Protein AF-A0AA45RWT1-F1 (afdb_monomer_lite)

Structure (mmCIF, N/CA/C/O backbone):
data_AF-A0AA45RWT1-F1
#
_entry.id   AF-A0AA45RWT1-F1
#
loop_
_atom_site.group_PDB
_atom_site.id
_atom_site.type_symbol
_atom_site.label_atom_id
_atom_site.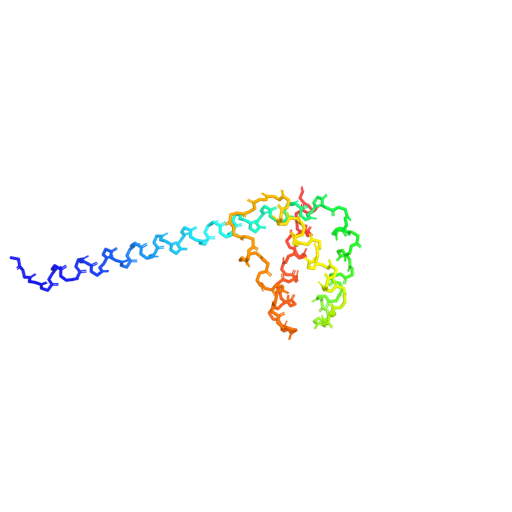label_alt_id
_atom_site.label_comp_id
_atom_site.label_asym_id
_atom_site.label_entity_id
_atom_site.label_seq_id
_atom_site.pdbx_PDB_ins_code
_atom_site.Cartn_x
_atom_site.Cartn_y
_atom_site.Cartn_z
_atom_site.occupancy
_atom_site.B_iso_or_equiv
_atom_site.auth_seq_id
_atom_site.auth_comp_id
_atom_site.auth_asym_id
_atom_site.auth_atom_id
_atom_site.pdbx_PDB_model_num
ATOM 1 N N . MET A 1 1 ? 27.357 6.066 -42.587 1.00 59.16 1 MET A N 1
ATOM 2 C CA . MET A 1 1 ? 26.992 6.046 -41.152 1.00 59.16 1 MET A CA 1
ATOM 3 C C . MET A 1 1 ? 27.858 5.014 -40.456 1.00 59.16 1 MET A C 1
ATOM 5 O O . MET A 1 1 ? 27.894 3.884 -40.924 1.00 59.16 1 MET A O 1
ATOM 9 N N . HIS A 1 2 ? 28.587 5.395 -39.403 1.00 75.75 2 HIS A N 1
ATOM 10 C CA . HIS A 1 2 ? 29.392 4.432 -38.648 1.00 75.75 2 HIS A CA 1
ATOM 11 C C . HIS A 1 2 ? 28.472 3.509 -37.834 1.00 75.75 2 HIS A C 1
ATOM 13 O O . HIS A 1 2 ? 27.608 4.018 -37.118 1.00 75.75 2 HIS A O 1
ATOM 19 N N . PRO A 1 3 ? 28.655 2.179 -37.898 1.00 81.81 3 PRO A N 1
ATOM 20 C CA . PRO A 1 3 ? 27.806 1.217 -37.188 1.00 81.81 3 PRO A CA 1
ATOM 21 C C . PRO A 1 3 ? 27.808 1.425 -35.665 1.00 81.81 3 PRO A C 1
ATOM 23 O O . PRO A 1 3 ? 26.803 1.162 -35.014 1.00 81.81 3 PRO A O 1
ATOM 26 N N . ALA A 1 4 ? 28.892 1.977 -35.109 1.00 80.31 4 ALA A N 1
ATOM 27 C CA . ALA A 1 4 ? 28.993 2.329 -33.693 1.00 80.31 4 ALA A CA 1
ATOM 28 C C . ALA A 1 4 ? 27.952 3.380 -33.257 1.00 80.31 4 ALA A C 1
ATOM 30 O O . ALA A 1 4 ? 27.295 3.202 -32.239 1.00 80.31 4 ALA A O 1
ATOM 31 N N . ILE A 1 5 ? 27.727 4.418 -34.071 1.00 84.50 5 ILE A N 1
ATOM 32 C CA . ILE A 1 5 ? 26.767 5.494 -33.765 1.00 84.50 5 ILE A CA 1
ATOM 33 C C . ILE A 1 5 ? 25.330 4.951 -33.760 1.00 84.50 5 ILE A C 1
ATOM 35 O O . ILE A 1 5 ? 24.503 5.352 -32.946 1.00 84.50 5 ILE A O 1
ATOM 39 N N . VAL A 1 6 ? 25.032 4.006 -34.656 1.00 83.31 6 VAL A N 1
ATOM 40 C CA . VAL A 1 6 ? 23.719 3.347 -34.716 1.00 83.31 6 VAL A CA 1
ATOM 41 C C . VAL A 1 6 ? 23.495 2.475 -33.477 1.00 83.31 6 VAL A C 1
ATOM 43 O O . VAL A 1 6 ? 22.406 2.497 -32.908 1.00 83.31 6 VAL A O 1
ATOM 46 N N . LEU A 1 7 ? 24.523 1.748 -33.025 1.00 84.56 7 LEU A N 1
ATOM 47 C CA . LEU A 1 7 ? 24.443 0.906 -31.830 1.00 84.56 7 LEU A CA 1
ATOM 48 C C . LEU A 1 7 ? 24.228 1.737 -30.553 1.00 84.56 7 LEU A C 1
ATOM 50 O O . LEU A 1 7 ? 23.387 1.387 -29.725 1.00 84.56 7 LEU A O 1
ATOM 54 N N . GLU A 1 8 ? 24.938 2.860 -30.421 1.00 86.62 8 GLU A N 1
ATOM 55 C CA . GLU A 1 8 ? 24.760 3.798 -29.307 1.00 86.62 8 GLU A CA 1
ATOM 56 C C . GLU A 1 8 ? 23.357 4.411 -29.300 1.00 86.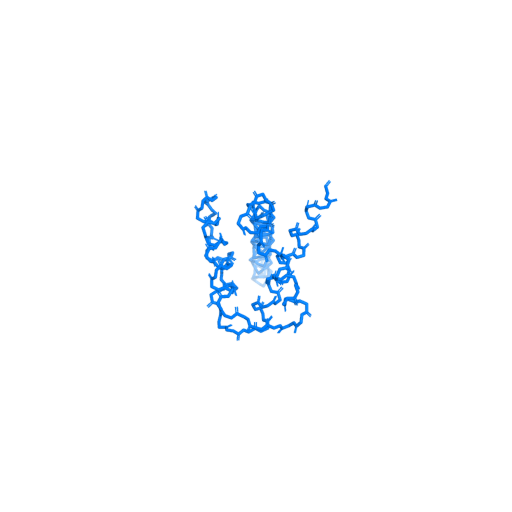62 8 GLU A C 1
ATOM 58 O O . GLU A 1 8 ? 22.698 4.426 -28.260 1.00 86.62 8 GLU A O 1
ATOM 63 N N . ALA A 1 9 ? 22.857 4.845 -30.462 1.00 87.31 9 ALA A N 1
ATOM 64 C CA . ALA A 1 9 ? 21.512 5.402 -30.580 1.00 87.31 9 ALA A CA 1
ATOM 65 C C . ALA A 1 9 ? 20.430 4.392 -30.155 1.00 87.31 9 ALA A C 1
ATOM 67 O O . ALA A 1 9 ? 19.526 4.740 -29.395 1.00 87.31 9 ALA A O 1
ATOM 68 N N . ILE A 1 10 ? 20.552 3.125 -30.572 1.00 90.44 10 ILE A N 1
ATOM 69 C CA . ILE A 1 10 ? 19.642 2.050 -30.146 1.00 90.44 10 ILE A CA 1
ATOM 70 C C . ILE A 1 10 ? 19.722 1.844 -28.627 1.00 90.44 10 ILE A C 1
ATOM 72 O O . ILE A 1 10 ? 18.684 1.750 -27.968 1.00 90.44 10 ILE A O 1
ATOM 76 N N . GLY A 1 11 ? 20.931 1.822 -28.058 1.00 88.31 11 GLY A N 1
ATOM 77 C CA . G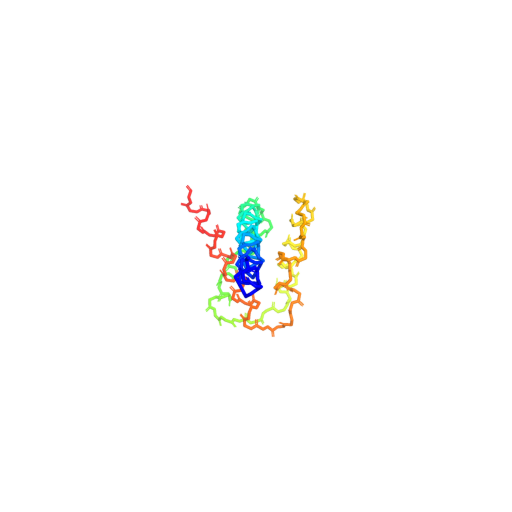LY A 1 11 ? 21.134 1.692 -26.614 1.00 88.31 11 GLY A CA 1
ATOM 78 C C . GLY A 1 11 ? 20.449 2.805 -25.817 1.00 88.31 11 GLY A C 1
ATOM 79 O O . GLY A 1 11 ? 19.737 2.527 -24.850 1.00 88.31 11 GLY A O 1
ATOM 80 N N . VAL A 1 12 ? 20.587 4.057 -26.261 1.00 91.81 12 VAL A N 1
ATOM 81 C CA . VAL A 1 12 ? 19.931 5.219 -25.638 1.00 91.81 12 VAL A CA 1
ATOM 82 C C . VAL A 1 12 ? 18.409 5.120 -25.741 1.00 91.81 12 VAL A C 1
ATOM 84 O O . VAL A 1 12 ? 17.713 5.400 -24.761 1.00 91.81 12 VAL A O 1
ATOM 87 N N . CYS A 1 13 ? 17.874 4.682 -26.885 1.00 91.50 13 CYS A N 1
ATOM 88 C CA . CYS A 1 13 ? 16.434 4.486 -27.057 1.00 91.50 13 CYS A CA 1
ATOM 89 C C . CYS A 1 13 ? 15.888 3.426 -26.090 1.00 91.50 13 CYS A C 1
ATOM 91 O O . CYS A 1 13 ? 14.888 3.675 -25.417 1.00 91.50 13 CYS A O 1
ATOM 93 N N . ILE A 1 14 ? 16.564 2.278 -25.967 1.00 93.00 14 ILE A N 1
ATOM 94 C CA . ILE A 1 14 ? 16.161 1.202 -25.048 1.00 93.00 14 ILE A CA 1
ATOM 95 C C . ILE A 1 14 ? 16.219 1.684 -23.595 1.00 93.00 14 ILE A C 1
ATOM 97 O O . ILE A 1 14 ? 15.261 1.489 -22.845 1.00 93.00 14 ILE A O 1
ATOM 101 N N . ALA A 1 15 ? 17.304 2.355 -23.199 1.00 91.44 15 ALA A N 1
ATOM 102 C CA . ALA A 1 15 ? 17.454 2.880 -21.843 1.00 91.44 15 ALA A CA 1
ATOM 103 C C . ALA A 1 15 ? 16.371 3.919 -21.509 1.00 91.44 15 ALA A C 1
ATOM 105 O O . ALA A 1 15 ? 15.799 3.895 -20.420 1.00 91.44 15 ALA A O 1
ATOM 106 N N . SER A 1 16 ? 16.034 4.785 -22.467 1.00 92.19 16 SER A N 1
ATOM 107 C CA . SER A 1 16 ? 14.973 5.782 -22.306 1.00 92.19 16 SER A CA 1
ATOM 108 C C . SER A 1 16 ? 13.601 5.128 -22.156 1.00 92.19 16 SER A C 1
ATOM 110 O O . SER A 1 16 ? 12.841 5.501 -21.264 1.00 92.19 16 SER A O 1
ATOM 112 N N . MET A 1 17 ? 13.289 4.114 -22.970 1.00 93.31 17 MET A N 1
ATOM 113 C CA . MET A 1 17 ? 12.043 3.351 -22.833 1.00 93.31 17 MET A CA 1
ATOM 114 C C . MET A 1 17 ? 11.958 2.651 -21.474 1.00 93.31 17 MET A C 1
ATOM 116 O O . MET A 1 17 ? 10.922 2.726 -20.816 1.00 93.31 17 MET A O 1
ATOM 120 N N . ALA A 1 18 ? 13.050 2.029 -21.020 1.00 91.62 18 ALA A N 1
ATOM 121 C CA . ALA A 1 18 ? 13.114 1.403 -19.702 1.00 91.62 18 ALA A CA 1
ATOM 122 C C . ALA A 1 18 ? 12.895 2.426 -18.576 1.00 91.62 18 ALA A C 1
ATOM 124 O O . ALA A 1 18 ? 12.129 2.166 -17.651 1.00 91.62 18 ALA A O 1
ATOM 125 N N . PHE A 1 19 ? 13.495 3.614 -18.679 1.00 92.81 19 PHE A N 1
ATOM 126 C CA . PHE A 1 19 ? 13.301 4.690 -17.709 1.00 92.81 19 PHE A CA 1
ATOM 127 C C . PHE A 1 19 ? 11.849 5.185 -17.673 1.00 92.81 19 PHE A C 1
ATOM 129 O O . PHE A 1 19 ? 11.264 5.305 -16.598 1.00 92.81 19 PHE A O 1
ATOM 136 N N . VAL A 1 20 ? 11.231 5.410 -18.836 1.00 92.31 20 VAL A N 1
ATOM 137 C CA . VAL A 1 20 ? 9.819 5.819 -18.926 1.00 92.31 20 VAL A CA 1
ATOM 138 C C . VAL A 1 20 ? 8.900 4.756 -18.321 1.00 92.31 20 VAL A C 1
ATOM 140 O O . VAL A 1 20 ? 7.995 5.098 -17.560 1.00 92.31 20 VAL A O 1
ATOM 143 N N . LEU A 1 21 ? 9.154 3.473 -18.598 1.00 89.12 21 LEU A N 1
ATOM 144 C CA . LEU A 1 21 ? 8.422 2.362 -17.985 1.00 89.12 21 LEU A CA 1
ATOM 145 C C . LEU A 1 21 ? 8.592 2.353 -16.461 1.00 89.12 21 LEU A C 1
ATOM 147 O O . LEU A 1 21 ? 7.601 2.247 -15.742 1.00 89.12 21 LEU A O 1
ATOM 151 N N . GLN A 1 22 ? 9.815 2.539 -15.960 1.00 84.88 22 GLN A N 1
ATOM 152 C CA . GLN A 1 22 ? 10.097 2.617 -14.525 1.00 84.88 22 GLN A CA 1
ATOM 153 C C . GLN A 1 22 ? 9.320 3.765 -13.861 1.00 84.88 22 GLN A C 1
ATOM 155 O O . GLN A 1 22 ? 8.684 3.570 -12.824 1.00 84.88 22 GLN A O 1
ATOM 160 N N . CYS A 1 23 ? 9.318 4.953 -14.475 1.00 88.56 23 CYS A N 1
ATOM 161 C CA . CYS A 1 23 ? 8.541 6.097 -14.000 1.00 88.56 23 CYS A CA 1
ATOM 162 C C . CYS A 1 23 ? 7.035 5.814 -14.024 1.00 88.56 23 CYS A C 1
ATOM 164 O O . CYS A 1 23 ? 6.332 6.160 -13.074 1.00 88.56 23 CYS A O 1
ATOM 166 N N . TYR A 1 24 ? 6.537 5.170 -15.081 1.00 86.75 24 TYR A N 1
ATOM 167 C CA . TYR A 1 24 ? 5.134 4.783 -15.191 1.00 86.75 24 TYR A CA 1
ATOM 168 C C . TYR A 1 24 ? 4.724 3.830 -14.060 1.00 86.75 24 TYR A C 1
ATOM 170 O O . TYR A 1 24 ? 3.741 4.105 -13.368 1.00 86.75 24 TYR A O 1
ATOM 178 N N . TYR A 1 25 ? 5.496 2.764 -13.819 1.00 82.12 25 TYR A N 1
ATOM 179 C CA . TYR A 1 25 ? 5.237 1.826 -12.724 1.00 82.12 25 TYR A CA 1
ATOM 180 C C . TYR A 1 25 ? 5.291 2.520 -11.361 1.00 82.12 25 TYR A C 1
ATOM 182 O O . TYR A 1 25 ? 4.386 2.336 -10.551 1.00 82.12 25 TYR A O 1
ATOM 190 N N . PHE A 1 26 ? 6.275 3.395 -11.138 1.00 81.06 26 PHE A N 1
ATOM 191 C CA . PHE A 1 26 ? 6.399 4.146 -9.888 1.00 81.06 26 PHE A CA 1
ATOM 192 C C . PHE A 1 26 ? 5.189 5.056 -9.616 1.00 81.06 26 PHE A C 1
ATOM 194 O O . PHE A 1 26 ? 4.630 5.062 -8.514 1.00 81.06 26 PHE A O 1
ATOM 201 N N . VAL A 1 27 ? 4.748 5.824 -10.619 1.0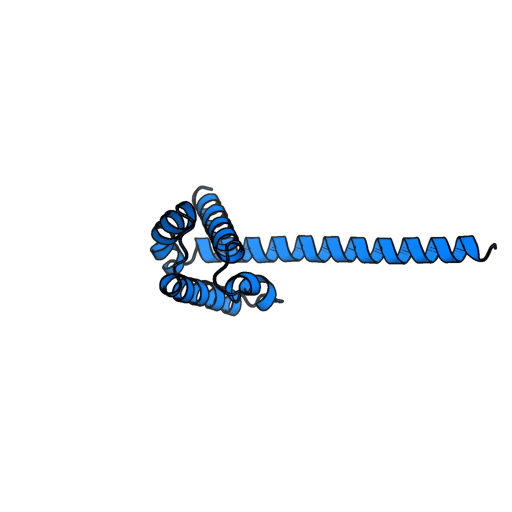0 83.38 27 VAL A N 1
ATOM 202 C CA . VAL A 1 27 ? 3.581 6.714 -10.488 1.00 83.38 27 VAL A CA 1
ATOM 203 C C . VAL A 1 27 ? 2.307 5.905 -10.262 1.00 83.38 27 VAL A C 1
ATOM 205 O O . VAL A 1 27 ? 1.467 6.286 -9.443 1.00 83.38 27 VAL A O 1
ATOM 208 N N . ARG A 1 28 ? 2.157 4.793 -10.981 1.00 82.06 28 ARG A N 1
ATOM 209 C CA . ARG A 1 28 ? 1.006 3.901 -10.867 1.00 82.06 28 ARG A CA 1
ATOM 210 C C . ARG A 1 28 ? 0.911 3.269 -9.479 1.00 82.06 28 ARG A C 1
ATOM 212 O O . ARG A 1 28 ? -0.154 3.361 -8.873 1.00 82.06 28 ARG A O 1
ATOM 219 N N . ASP A 1 29 ? 2.004 2.713 -8.961 1.00 81.56 29 ASP A N 1
ATOM 220 C CA . ASP A 1 29 ? 2.059 2.125 -7.616 1.00 81.56 29 ASP A CA 1
ATOM 221 C C . ASP A 1 29 ? 1.751 3.175 -6.538 1.00 81.56 29 ASP A C 1
ATOM 223 O O . ASP A 1 29 ? 0.889 2.988 -5.678 1.00 81.56 29 ASP A O 1
ATOM 227 N N . THR A 1 30 ? 2.335 4.372 -6.669 1.00 82.81 30 THR A N 1
ATOM 228 C CA . THR A 1 30 ? 2.050 5.490 -5.756 1.00 82.81 30 THR A CA 1
ATOM 229 C C . THR A 1 30 ? 0.563 5.860 -5.745 1.00 82.81 30 THR A C 1
ATOM 231 O O . THR A 1 30 ? 0.001 6.144 -4.684 1.00 82.81 30 THR A O 1
ATOM 234 N N . ARG A 1 31 ? -0.101 5.863 -6.910 1.00 86.12 31 ARG A N 1
ATOM 235 C CA . ARG A 1 31 ? -1.548 6.122 -7.000 1.00 86.12 31 ARG A CA 1
ATOM 236 C C . ARG A 1 31 ? -2.359 5.003 -6.357 1.00 86.12 31 ARG A C 1
ATOM 238 O O . ARG A 1 31 ? -3.227 5.309 -5.546 1.00 86.12 31 ARG A O 1
ATOM 245 N N . ALA A 1 32 ? -2.057 3.745 -6.672 1.00 85.06 32 ALA A N 1
ATOM 246 C CA . ALA A 1 32 ? -2.755 2.592 -6.111 1.00 85.06 32 ALA A CA 1
ATOM 247 C C . ALA A 1 32 ? -2.656 2.574 -4.578 1.00 85.06 32 ALA A C 1
ATOM 249 O O . ALA A 1 32 ? -3.666 2.458 -3.884 1.00 85.06 32 ALA A O 1
ATOM 250 N N . ARG A 1 33 ? -1.458 2.823 -4.039 1.00 85.38 33 ARG A N 1
ATOM 251 C CA . ARG A 1 33 ? -1.233 2.919 -2.596 1.00 85.38 33 ARG A CA 1
ATOM 252 C C . ARG A 1 33 ? -2.004 4.071 -1.955 1.00 85.38 33 ARG A C 1
ATOM 254 O O . ARG A 1 33 ? -2.596 3.877 -0.900 1.00 85.38 33 ARG A O 1
ATOM 261 N N . ARG A 1 34 ? -2.037 5.258 -2.573 1.00 86.69 34 ARG A N 1
ATOM 262 C CA . ARG A 1 34 ? -2.836 6.395 -2.068 1.00 86.69 34 ARG A CA 1
ATOM 263 C C . ARG A 1 34 ? -4.327 6.084 -2.038 1.00 86.69 34 ARG A C 1
ATOM 265 O O . ARG A 1 34 ? -4.991 6.436 -1.068 1.00 86.69 34 ARG A O 1
ATOM 272 N N . THR A 1 35 ? -4.840 5.427 -3.074 1.00 88.62 35 THR A N 1
ATOM 273 C CA . THR A 1 35 ? -6.228 4.961 -3.102 1.00 88.62 35 THR A CA 1
ATOM 274 C C . THR A 1 35 ? -6.465 3.991 -1.950 1.00 88.62 35 THR A C 1
ATOM 276 O O . THR A 1 35 ? -7.338 4.248 -1.128 1.00 88.62 35 THR A O 1
ATOM 279 N N . LEU A 1 36 ? -5.622 2.966 -1.790 1.00 88.56 36 LEU A N 1
ATOM 280 C CA . LEU A 1 36 ? -5.730 2.019 -0.678 1.00 88.56 36 LEU A CA 1
ATOM 281 C C . LEU A 1 36 ? -5.745 2.723 0.690 1.00 88.56 36 LEU A C 1
ATOM 283 O O . LEU A 1 36 ? -6.619 2.440 1.499 1.00 88.56 36 LEU A O 1
ATOM 287 N N . ILE A 1 37 ? -4.833 3.670 0.934 1.00 89.44 37 ILE A N 1
ATOM 288 C CA . ILE A 1 37 ? -4.788 4.453 2.183 1.00 89.44 37 ILE A CA 1
ATOM 289 C C . ILE A 1 37 ? -6.108 5.202 2.398 1.00 89.44 37 ILE A C 1
ATOM 291 O O . ILE A 1 37 ? -6.655 5.155 3.497 1.00 89.44 37 ILE A O 1
ATOM 295 N N . ARG A 1 38 ? -6.660 5.831 1.354 1.00 89.81 38 ARG A N 1
ATOM 296 C CA . ARG A 1 38 ? -7.941 6.539 1.441 1.00 89.81 38 ARG A CA 1
ATOM 297 C C . ARG A 1 38 ? -9.083 5.608 1.821 1.00 89.81 38 ARG A C 1
ATOM 299 O O . ARG A 1 38 ? -9.871 5.961 2.690 1.00 89.81 38 ARG A O 1
ATOM 306 N N . HIS A 1 39 ? -9.142 4.426 1.223 1.00 89.50 39 HIS A N 1
ATOM 307 C CA . HIS A 1 39 ? -10.176 3.452 1.554 1.00 89.50 39 HIS A CA 1
ATOM 308 C C . HIS A 1 39 ? -9.995 2.870 2.958 1.00 89.50 39 HIS A C 1
ATOM 310 O O . HIS A 1 39 ? -10.969 2.755 3.695 1.00 89.50 39 HIS A O 1
ATOM 316 N N . LEU A 1 40 ? -8.759 2.589 3.380 1.00 88.94 40 LEU A N 1
ATOM 317 C CA . LEU A 1 40 ? -8.468 2.153 4.749 1.00 88.94 40 LEU A CA 1
ATOM 318 C C . LEU A 1 40 ? -8.815 3.230 5.785 1.00 88.94 40 LEU A C 1
ATOM 320 O O . LEU A 1 40 ? -9.341 2.902 6.844 1.00 88.94 40 LEU A O 1
ATOM 324 N N . ALA A 1 41 ? -8.588 4.508 5.472 1.00 88.94 41 ALA A N 1
ATOM 325 C CA . ALA A 1 41 ? -8.981 5.631 6.322 1.00 88.94 41 ALA A CA 1
ATOM 326 C C . ALA A 1 41 ? -10.507 5.762 6.466 1.00 88.94 41 ALA A C 1
ATOM 328 O O . ALA A 1 41 ? -10.983 6.281 7.469 1.00 88.94 41 ALA A O 1
ATOM 329 N N . SER A 1 42 ? -11.279 5.282 5.489 1.00 90.00 42 SER A N 1
ATOM 330 C CA . SER A 1 42 ? -12.745 5.239 5.546 1.00 90.00 42 SER A CA 1
ATOM 331 C C . SER A 1 42 ? -13.302 3.909 6.068 1.00 90.00 42 SER A C 1
ATOM 333 O O . SER A 1 42 ? -14.513 3.793 6.251 1.00 90.00 42 SER A O 1
ATOM 335 N N . ASN A 1 43 ? -12.457 2.903 6.314 1.00 90.12 43 ASN A N 1
ATOM 336 C CA . ASN A 1 43 ? -12.897 1.573 6.721 1.00 90.12 43 ASN A CA 1
ATOM 337 C C . ASN A 1 43 ? -13.010 1.473 8.259 1.00 90.12 43 ASN A C 1
ATOM 339 O O . ASN A 1 43 ? -11.990 1.519 8.953 1.00 90.12 43 ASN A O 1
ATOM 343 N N . PRO A 1 44 ? -14.218 1.272 8.823 1.00 88.19 44 PRO A N 1
ATOM 344 C CA . PRO A 1 44 ? -14.412 1.248 10.271 1.00 88.19 44 PRO A CA 1
ATOM 345 C C . PRO A 1 44 ? -13.714 0.064 10.957 1.00 88.19 44 PRO A C 1
ATOM 347 O O . PRO A 1 44 ? -13.230 0.228 12.075 1.00 88.19 44 PRO A O 1
ATOM 350 N N . GLU A 1 45 ? -13.605 -1.102 10.306 1.00 89.00 45 GLU A N 1
ATOM 351 C CA . GLU A 1 45 ? -12.880 -2.258 10.860 1.00 89.00 45 GLU A CA 1
ATOM 352 C C . GLU A 1 45 ? -11.388 -1.935 11.014 1.00 89.00 45 GLU A C 1
ATOM 354 O O . GLU A 1 45 ? -10.778 -2.267 12.030 1.00 89.00 45 GLU A O 1
ATOM 359 N N . PHE A 1 46 ? -10.805 -1.241 10.029 1.00 88.00 46 PHE A N 1
ATOM 360 C CA . PHE A 1 46 ? -9.408 -0.814 10.078 1.00 88.00 46 PHE A CA 1
ATOM 361 C C . PHE A 1 46 ? -9.172 0.242 11.165 1.00 88.00 46 PHE A C 1
ATOM 363 O O . PHE A 1 46 ? -8.206 0.147 11.922 1.00 88.00 46 PHE A O 1
ATOM 370 N N . LEU A 1 47 ? -10.071 1.223 11.287 1.00 88.00 47 LEU A N 1
ATOM 371 C CA . LEU A 1 47 ? -9.967 2.278 12.299 1.00 88.00 47 LEU A CA 1
ATOM 372 C C . LEU A 1 47 ? -10.058 1.741 13.732 1.00 88.00 47 LEU A C 1
ATOM 374 O O . LEU A 1 47 ? -9.378 2.262 14.613 1.00 88.00 47 LEU A O 1
ATOM 378 N N . GLN A 1 48 ? -10.835 0.680 13.968 1.00 88.56 48 GLN A N 1
ATOM 379 C CA . GLN A 1 48 ? -10.911 0.031 15.282 1.00 88.56 48 GLN A CA 1
ATOM 380 C C . GLN A 1 48 ? -9.587 -0.628 15.690 1.00 88.56 48 GLN A C 1
ATOM 382 O O . GLN A 1 48 ? -9.219 -0.597 16.862 1.00 88.56 48 GLN A O 1
ATOM 387 N N . VAL A 1 49 ? -8.849 -1.208 14.738 1.00 86.31 49 VAL A N 1
ATOM 388 C CA . VAL A 1 49 ? -7.556 -1.858 15.018 1.00 86.31 49 VAL A CA 1
ATOM 389 C C . VAL A 1 49 ? -6.367 -0.896 14.936 1.00 86.31 49 VAL A C 1
ATOM 391 O O . VAL A 1 49 ? -5.291 -1.212 15.445 1.00 86.31 49 VAL A O 1
ATOM 394 N N . LEU A 1 50 ? -6.546 0.288 14.341 1.00 86.12 50 LEU A N 1
ATOM 395 C CA . LEU A 1 50 ? -5.497 1.285 14.109 1.00 86.12 50 LEU A CA 1
ATOM 396 C C . LEU A 1 50 ? -4.685 1.659 15.369 1.00 86.12 50 LEU A C 1
ATOM 398 O O . LEU A 1 50 ? -3.454 1.670 15.268 1.00 86.12 50 LEU A O 1
ATOM 402 N N . PRO A 1 51 ? -5.288 1.909 16.554 1.00 85.38 51 PRO A N 1
ATOM 403 C CA . PRO A 1 51 ? -4.527 2.251 17.759 1.00 85.38 51 PRO A CA 1
ATOM 404 C C . PRO A 1 51 ? -3.573 1.130 18.190 1.00 85.38 51 PRO A C 1
ATOM 406 O O . PRO A 1 51 ? -2.410 1.386 18.498 1.00 85.38 51 PRO A O 1
ATOM 409 N N . HIS A 1 52 ? -4.036 -0.120 18.134 1.00 83.19 52 HIS A N 1
ATOM 410 C CA . HIS A 1 52 ? -3.235 -1.292 18.493 1.00 83.19 52 HIS A CA 1
ATOM 411 C C . HIS A 1 52 ? -2.102 -1.540 17.495 1.00 83.19 52 HIS A C 1
ATOM 413 O O . HIS A 1 52 ? -0.980 -1.868 17.882 1.00 83.19 52 HIS A O 1
ATOM 419 N N . LEU A 1 53 ? -2.373 -1.344 16.200 1.00 82.50 53 LEU A N 1
ATOM 420 C CA . LEU A 1 53 ? -1.349 -1.445 15.162 1.00 82.50 53 LEU A CA 1
ATOM 421 C C . LEU A 1 53 ? -0.263 -0.393 15.346 1.00 82.50 53 LEU A C 1
ATOM 423 O O . LEU A 1 53 ? 0.909 -0.698 15.154 1.00 82.50 53 LEU A O 1
ATOM 427 N N . LYS A 1 54 ? -0.641 0.828 15.729 1.00 83.19 54 LYS A N 1
ATOM 428 C CA . LYS A 1 54 ? 0.297 1.918 15.988 1.00 83.19 54 LYS A CA 1
ATOM 429 C C . LYS A 1 54 ? 1.224 1.605 17.154 1.00 83.19 54 LYS A C 1
ATOM 431 O O . LYS A 1 54 ? 2.433 1.759 17.011 1.00 83.19 54 LYS A O 1
ATOM 436 N N . GLU A 1 55 ? 0.666 1.168 18.277 1.00 83.94 55 GLU A N 1
ATOM 437 C CA . GLU A 1 55 ? 1.434 0.834 19.477 1.00 83.94 55 GLU A CA 1
ATOM 438 C C . GLU A 1 55 ? 2.460 -0.266 19.181 1.00 83.94 55 GLU A C 1
ATOM 440 O O . GLU A 1 55 ? 3.660 -0.084 19.385 1.00 83.94 55 GLU A O 1
ATOM 445 N N . ARG A 1 56 ? 2.023 -1.370 18.568 1.00 80.50 56 ARG A N 1
ATOM 446 C CA . ARG A 1 56 ? 2.934 -2.477 18.256 1.00 80.50 56 ARG A CA 1
ATOM 447 C C . ARG A 1 56 ? 3.912 -2.161 17.133 1.00 80.50 56 ARG A C 1
ATOM 449 O O . ARG A 1 56 ? 5.070 -2.572 17.192 1.00 80.50 56 ARG A O 1
ATOM 456 N N . ALA A 1 57 ? 3.484 -1.401 16.123 1.00 78.44 57 ALA A N 1
ATOM 457 C CA . ALA A 1 57 ? 4.390 -0.924 15.087 1.00 78.44 57 ALA A CA 1
ATOM 458 C C . ALA A 1 57 ? 5.438 0.039 15.653 1.00 78.44 57 ALA A C 1
ATOM 460 O O . ALA A 1 57 ? 6.531 0.081 15.099 1.00 78.44 57 ALA A O 1
ATOM 461 N N . ALA A 1 58 ? 5.153 0.798 16.716 1.00 79.44 58 ALA A N 1
ATOM 462 C CA . ALA A 1 58 ? 6.143 1.641 17.389 1.00 79.44 58 ALA A CA 1
ATOM 463 C C . ALA A 1 58 ? 7.174 0.811 18.172 1.00 79.44 58 ALA A C 1
ATOM 465 O O . ALA A 1 58 ? 8.352 1.155 18.159 1.00 79.44 58 ALA A O 1
ATOM 466 N N . ASN A 1 59 ? 6.752 -0.316 18.751 1.00 82.56 59 ASN A N 1
ATOM 467 C CA . ASN A 1 59 ? 7.609 -1.216 19.532 1.00 82.56 59 ASN A CA 1
ATOM 468 C C . ASN A 1 59 ? 8.391 -2.242 18.685 1.00 82.56 59 ASN A C 1
ATOM 470 O O . ASN A 1 59 ? 9.066 -3.104 19.239 1.00 82.56 59 ASN A O 1
ATOM 474 N N . ASP A 1 60 ? 8.305 -2.176 17.348 1.00 75.56 60 ASP A N 1
ATOM 475 C CA . ASP A 1 60 ? 8.893 -3.168 16.426 1.00 75.56 60 ASP A CA 1
ATOM 476 C C . ASP A 1 60 ? 8.437 -4.619 16.705 1.00 75.56 60 ASP A C 1
ATOM 478 O O . ASP A 1 60 ? 9.100 -5.591 16.328 1.00 75.56 60 ASP A O 1
ATOM 482 N N . GLU A 1 61 ? 7.274 -4.784 17.336 1.00 75.69 61 GLU A N 1
ATOM 483 C CA . GLU A 1 61 ? 6.764 -6.092 17.723 1.00 75.69 61 GLU A CA 1
ATOM 484 C C . GLU A 1 61 ? 6.168 -6.838 16.530 1.00 75.69 61 GLU A C 1
ATOM 486 O O . GLU A 1 61 ? 5.469 -6.287 15.674 1.00 75.69 61 GLU A O 1
ATOM 491 N N . CYS A 1 62 ? 6.435 -8.140 16.485 1.00 65.56 62 CYS A N 1
ATOM 492 C CA . CYS A 1 62 ? 5.924 -9.029 15.461 1.00 65.56 62 CYS A CA 1
ATOM 493 C C . CYS A 1 62 ? 4.707 -9.788 15.995 1.00 65.56 62 CYS A C 1
ATOM 495 O O . CYS A 1 62 ? 4.844 -10.661 16.845 1.00 65.56 62 CYS A O 1
ATOM 497 N N . PHE A 1 63 ? 3.520 -9.469 15.483 1.00 73.75 63 PHE A N 1
ATOM 498 C CA . PHE A 1 63 ? 2.252 -9.970 16.012 1.00 73.75 63 PHE A CA 1
ATOM 499 C C . PHE A 1 63 ? 1.472 -10.773 14.969 1.00 73.75 63 PHE A C 1
ATOM 501 O O . PHE A 1 63 ? 0.676 -10.233 14.213 1.00 73.75 63 PHE A O 1
ATOM 508 N N . ASP A 1 64 ? 1.726 -12.076 14.865 1.00 74.75 64 ASP A N 1
ATOM 509 C CA . ASP A 1 64 ? 1.230 -12.867 13.730 1.00 74.75 64 ASP A CA 1
ATOM 510 C C . ASP A 1 64 ? -0.304 -12.998 13.658 1.00 74.75 64 ASP A C 1
ATOM 512 O O . ASP A 1 64 ? -0.854 -13.040 12.554 1.00 74.75 64 ASP A O 1
ATOM 516 N N . ASP A 1 65 ? -1.016 -13.007 14.789 1.00 76.62 65 ASP A N 1
ATOM 517 C CA . ASP A 1 65 ? -2.477 -13.154 14.795 1.00 76.62 65 ASP A CA 1
ATOM 518 C C . ASP A 1 65 ? -3.211 -11.850 14.456 1.00 76.62 65 ASP A C 1
ATOM 520 O O . ASP A 1 65 ? -4.102 -11.848 13.599 1.00 76.62 65 ASP A O 1
ATOM 524 N N . GLU A 1 66 ? -2.831 -10.714 15.048 1.00 74.31 66 GLU A N 1
ATOM 525 C CA . GLU A 1 66 ? -3.396 -9.418 14.655 1.00 74.31 66 GLU A CA 1
ATOM 526 C C . GLU A 1 66 ? -2.942 -9.017 13.247 1.00 74.31 66 GLU A C 1
ATOM 528 O O . GLU A 1 66 ? -3.702 -8.395 12.505 1.00 74.31 66 GLU A O 1
ATOM 533 N N . PHE A 1 67 ? -1.762 -9.474 12.816 1.00 77.25 67 PHE A N 1
ATOM 534 C CA . PHE A 1 67 ? -1.318 -9.328 11.437 1.00 77.25 67 PHE A CA 1
ATOM 535 C C . PHE A 1 67 ? -2.194 -10.124 10.465 1.00 77.25 67 PHE A C 1
ATOM 537 O O . PHE A 1 67 ? -2.534 -9.626 9.394 1.00 77.25 67 PHE A O 1
ATOM 544 N N . ARG A 1 68 ? -2.618 -11.341 10.831 1.00 81.19 68 ARG A N 1
ATOM 545 C CA . ARG A 1 68 ? -3.551 -12.138 10.017 1.00 81.19 68 ARG A CA 1
ATOM 546 C C . ARG A 1 68 ? -4.890 -11.417 9.842 1.00 81.19 68 ARG A C 1
ATOM 548 O O . ARG A 1 68 ? -5.421 -11.398 8.732 1.00 81.19 68 ARG A O 1
ATOM 555 N N . LYS A 1 69 ? -5.400 -10.786 10.906 1.00 82.69 69 LYS A N 1
ATOM 556 C CA . LYS A 1 69 ? -6.620 -9.958 10.853 1.00 82.69 69 LYS A CA 1
ATOM 557 C C . LYS A 1 69 ? -6.427 -8.731 9.963 1.00 82.69 69 LYS A C 1
ATOM 559 O O . LYS A 1 69 ? -7.243 -8.494 9.078 1.00 82.69 69 LYS A O 1
ATOM 564 N N . LEU A 1 70 ? -5.323 -8.006 10.140 1.00 84.38 70 LEU A N 1
ATOM 565 C CA . LEU A 1 70 ? -4.974 -6.846 9.320 1.00 84.38 70 LEU A CA 1
ATOM 566 C C . LEU A 1 70 ? -4.875 -7.207 7.836 1.00 84.38 70 LEU A C 1
ATOM 568 O O . LEU A 1 70 ? -5.462 -6.536 6.992 1.00 84.38 70 LEU A O 1
ATOM 572 N N . ARG A 1 71 ? -4.170 -8.298 7.524 1.00 85.31 71 ARG A N 1
ATOM 573 C CA . ARG A 1 71 ? -4.049 -8.819 6.164 1.00 85.31 71 ARG A CA 1
ATOM 574 C C . ARG A 1 71 ? -5.422 -9.114 5.574 1.00 85.31 71 ARG A C 1
ATOM 576 O O . ARG A 1 71 ? -5.662 -8.737 4.440 1.00 85.31 71 ARG A O 1
ATOM 583 N N . ALA A 1 72 ? -6.330 -9.727 6.334 1.00 86.50 72 ALA A N 1
ATOM 584 C CA . ALA A 1 72 ? -7.684 -9.991 5.856 1.00 86.50 72 ALA A CA 1
ATOM 585 C C . ALA A 1 72 ? -8.463 -8.701 5.544 1.00 86.50 72 ALA A C 1
ATOM 587 O O . ALA A 1 72 ? -9.129 -8.647 4.515 1.00 86.50 72 ALA A O 1
ATOM 588 N N . ILE A 1 73 ? -8.360 -7.666 6.387 1.00 87.25 73 ILE A N 1
ATOM 589 C CA . ILE A 1 73 ? -9.010 -6.363 6.151 1.00 87.25 73 ILE A CA 1
ATOM 590 C C . ILE A 1 73 ? -8.454 -5.711 4.881 1.00 87.25 73 ILE A C 1
ATOM 592 O O . ILE A 1 73 ? -9.217 -5.315 4.003 1.00 87.25 73 ILE A O 1
ATOM 596 N N . ILE A 1 74 ? -7.125 -5.637 4.756 1.00 86.56 74 ILE A N 1
ATOM 597 C CA . ILE A 1 74 ? -6.477 -4.999 3.606 1.00 86.56 74 ILE A CA 1
ATOM 598 C C . ILE A 1 74 ? -6.743 -5.797 2.324 1.00 86.56 74 ILE A C 1
ATOM 600 O O . ILE A 1 74 ? -7.066 -5.193 1.309 1.00 86.56 74 ILE A O 1
ATOM 604 N N . SER A 1 75 ? -6.674 -7.132 2.359 1.00 87.31 75 SER A N 1
ATOM 605 C CA . SER A 1 75 ? -7.019 -7.981 1.211 1.00 87.31 75 SER A CA 1
ATOM 606 C C . SER A 1 75 ? -8.468 -7.783 0.776 1.00 87.31 75 SER A C 1
ATOM 608 O O . SER A 1 75 ? -8.701 -7.530 -0.398 1.00 87.31 75 SER A O 1
ATOM 610 N N . ARG A 1 76 ? -9.432 -7.783 1.711 1.00 87.31 76 ARG A N 1
ATOM 611 C CA . ARG A 1 76 ? -10.836 -7.494 1.377 1.00 87.31 76 ARG A CA 1
ATOM 612 C C . ARG A 1 76 ? -11.003 -6.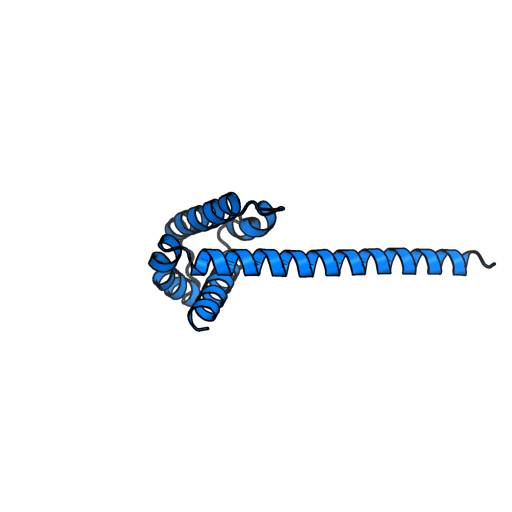118 0.739 1.00 87.31 76 ARG A C 1
ATOM 614 O O . ARG A 1 76 ? -11.776 -5.986 -0.201 1.00 87.31 76 ARG A O 1
ATOM 621 N N . GLN A 1 77 ? -10.289 -5.106 1.234 1.00 85.81 77 GLN A N 1
ATOM 622 C CA . GLN A 1 77 ? -10.346 -3.770 0.643 1.00 85.81 77 GLN A CA 1
ATOM 623 C C . GLN A 1 77 ? -9.749 -3.760 -0.766 1.00 85.81 77 GLN A C 1
ATOM 625 O O . GLN A 1 77 ? -10.316 -3.157 -1.667 1.00 85.81 77 GLN A O 1
ATOM 630 N N . ILE A 1 78 ? -8.621 -4.441 -0.970 1.00 85.62 78 ILE A N 1
ATOM 631 C CA . ILE A 1 78 ? -7.989 -4.558 -2.285 1.00 85.62 78 ILE A CA 1
ATOM 632 C C . ILE A 1 78 ? -8.936 -5.239 -3.287 1.00 85.62 78 ILE A C 1
ATOM 634 O O . ILE A 1 78 ? -9.101 -4.743 -4.402 1.00 85.62 78 ILE A O 1
ATOM 638 N N . ASP A 1 79 ? -9.584 -6.329 -2.877 1.00 84.19 79 ASP A N 1
ATOM 639 C CA . ASP A 1 79 ? -10.537 -7.061 -3.714 1.00 84.19 79 ASP A CA 1
ATOM 640 C C . ASP A 1 79 ? -11.775 -6.206 -4.036 1.00 84.19 79 ASP A C 1
ATOM 642 O O . ASP A 1 79 ? -12.244 -6.200 -5.173 1.00 84.19 79 ASP A O 1
ATOM 646 N N . ALA A 1 80 ? -12.275 -5.438 -3.060 1.00 83.88 80 ALA A N 1
ATOM 647 C CA . ALA A 1 80 ? -13.445 -4.575 -3.226 1.00 83.88 80 ALA A CA 1
ATOM 648 C C . ALA A 1 80 ? -13.212 -3.412 -4.205 1.00 83.88 80 ALA A C 1
ATOM 650 O O . ALA A 1 80 ? -14.115 -3.058 -4.958 1.00 83.88 80 ALA A O 1
ATOM 651 N N . GLU A 1 81 ? -12.010 -2.831 -4.219 1.00 81.75 81 GLU A N 1
ATOM 652 C CA . GLU A 1 81 ? -11.681 -1.691 -5.089 1.00 81.75 81 GLU A CA 1
ATOM 653 C C . GLU A 1 81 ? -11.263 -2.102 -6.511 1.00 81.75 81 GLU A C 1
ATOM 655 O O . GLU A 1 81 ? -11.062 -1.241 -7.370 1.00 81.75 81 GLU A O 1
ATOM 660 N N . GLY A 1 82 ? -11.103 -3.402 -6.784 1.00 80.19 82 GLY A N 1
ATOM 661 C CA . GLY A 1 82 ? -10.760 -3.894 -8.120 1.00 80.19 82 GLY A CA 1
ATOM 662 C C . GLY A 1 82 ? -9.412 -3.378 -8.633 1.00 80.19 82 GLY A C 1
ATOM 663 O O . GLY A 1 82 ? -9.285 -3.032 -9.811 1.00 80.19 82 GLY A O 1
ATOM 664 N N . PHE A 1 83 ? -8.398 -3.288 -7.762 1.00 79.81 83 PHE A N 1
ATOM 665 C CA . PHE A 1 83 ? -7.059 -2.860 -8.174 1.00 79.81 83 PHE A CA 1
ATOM 666 C C . PHE A 1 83 ? -6.525 -3.749 -9.301 1.00 79.81 83 PHE A C 1
ATOM 668 O O . PHE A 1 83 ? -6.603 -4.971 -9.245 1.00 79.81 83 PHE A O 1
ATOM 675 N N . SER A 1 84 ? -5.889 -3.141 -10.302 1.00 75.44 84 SER A N 1
ATOM 676 C CA . SER A 1 84 ? -5.336 -3.859 -11.458 1.00 75.44 84 SER A CA 1
ATOM 677 C C . SER A 1 84 ? -4.183 -4.821 -11.122 1.00 75.44 84 SER A C 1
ATOM 679 O O . SER A 1 84 ? -3.827 -5.648 -11.954 1.00 75.44 84 SER A O 1
ATOM 681 N N . GLN A 1 85 ? -3.574 -4.695 -9.938 1.00 73.81 85 GLN A N 1
ATOM 682 C CA . GLN A 1 85 ? -2.522 -5.576 -9.412 1.00 73.81 85 GLN A CA 1
ATOM 683 C C . GLN A 1 85 ? -2.675 -5.707 -7.888 1.00 73.81 85 GLN A C 1
ATOM 685 O O . GLN A 1 85 ? -1.971 -5.039 -7.125 1.00 73.81 85 GLN A O 1
ATOM 690 N N . PRO A 1 86 ? -3.616 -6.541 -7.426 1.00 77.62 86 PRO A N 1
ATOM 691 C CA . PRO A 1 86 ? -3.867 -6.719 -6.000 1.00 77.62 86 PRO A CA 1
ATOM 692 C C . PRO A 1 86 ? -2.660 -7.346 -5.285 1.00 77.62 86 PRO A C 1
ATOM 694 O O . PRO A 1 86 ? -2.377 -7.017 -4.131 1.00 77.62 86 PRO A O 1
ATOM 697 N N . ASP A 1 87 ? -1.901 -8.182 -5.999 1.00 78.56 87 ASP A N 1
ATOM 698 C CA . ASP A 1 87 ? -0.738 -8.899 -5.478 1.00 78.56 87 ASP A CA 1
ATOM 699 C C . ASP A 1 87 ? 0.433 -7.980 -5.127 1.00 78.56 87 ASP A C 1
ATOM 701 O O . ASP A 1 87 ? 1.140 -8.239 -4.161 1.00 78.56 87 ASP A O 1
ATOM 705 N N . GLU A 1 88 ? 0.656 -6.886 -5.860 1.00 76.50 88 GLU A N 1
ATOM 706 C CA . GLU A 1 88 ? 1.756 -5.959 -5.548 1.00 76.50 88 GLU A CA 1
ATOM 707 C C . GLU A 1 88 ? 1.473 -5.172 -4.263 1.00 76.50 88 GLU A C 1
ATOM 709 O O . GLU A 1 88 ? 2.356 -5.007 -3.417 1.00 76.50 88 GLU A O 1
ATOM 714 N N . LEU A 1 89 ? 0.214 -4.769 -4.067 1.00 76.88 89 LEU A N 1
ATOM 715 C CA . LEU A 1 89 ? -0.238 -4.088 -2.854 1.00 76.88 89 LEU A CA 1
ATOM 716 C C . LEU A 1 89 ? -0.221 -5.021 -1.641 1.00 76.88 89 LEU A C 1
ATOM 718 O O . LEU A 1 89 ? 0.098 -4.589 -0.533 1.00 76.88 89 LEU A O 1
ATOM 722 N N . SER A 1 90 ? -0.554 -6.297 -1.839 1.00 79.69 90 SER A N 1
ATOM 723 C CA . SER A 1 90 ? -0.627 -7.279 -0.762 1.00 79.69 90 SER A CA 1
ATOM 724 C C . SER A 1 90 ? 0.698 -7.994 -0.492 1.00 79.69 90 SER A C 1
ATOM 726 O O . SER A 1 90 ? 0.903 -8.476 0.622 1.00 79.69 90 SER A O 1
ATOM 728 N N . SER A 1 91 ? 1.627 -8.032 -1.455 1.00 78.38 91 SER A N 1
ATOM 729 C CA . SER A 1 91 ? 2.892 -8.786 -1.413 1.00 78.38 91 SER A CA 1
ATOM 730 C C . SER A 1 91 ? 3.697 -8.582 -0.125 1.00 78.38 91 SER A C 1
ATOM 732 O O . SER A 1 91 ? 4.070 -9.585 0.496 1.00 78.38 91 SER A O 1
ATOM 734 N N . PRO A 1 92 ? 3.896 -7.346 0.384 1.00 76.56 92 PRO A N 1
ATOM 735 C CA . PRO A 1 92 ? 4.598 -7.131 1.651 1.00 76.56 92 PRO A CA 1
ATOM 736 C C . PRO A 1 92 ? 3.937 -7.832 2.845 1.00 76.56 92 PRO A C 1
ATOM 738 O O . PRO A 1 92 ? 4.609 -8.142 3.829 1.00 76.56 92 PRO A O 1
ATOM 741 N N . MET A 1 93 ? 2.633 -8.116 2.760 1.00 75.06 93 MET A N 1
ATOM 742 C CA . MET A 1 93 ? 1.877 -8.835 3.781 1.00 75.06 93 MET A CA 1
ATOM 743 C C . MET A 1 93 ? 1.937 -10.358 3.658 1.00 75.06 93 MET A C 1
ATOM 745 O O . MET A 1 93 ? 1.652 -11.059 4.627 1.00 75.06 93 MET A O 1
ATOM 749 N N . HIS A 1 94 ? 2.315 -10.892 2.500 1.00 76.56 94 HIS A N 1
ATOM 750 C CA . HIS A 1 94 ? 2.504 -12.333 2.305 1.00 76.56 94 HIS A CA 1
ATOM 751 C C . HIS A 1 94 ? 3.904 -12.806 2.711 1.00 76.56 94 HIS A C 1
ATOM 753 O O . HIS A 1 94 ? 4.152 -14.009 2.809 1.00 76.56 94 HIS A O 1
ATOM 759 N N . GLN A 1 95 ? 4.820 -11.874 2.974 1.00 73.44 95 GLN A N 1
ATOM 760 C CA . GLN A 1 95 ? 6.170 -12.193 3.416 1.00 73.44 95 GLN A CA 1
ATOM 761 C C . GLN A 1 95 ? 6.163 -12.812 4.819 1.00 73.44 95 GLN A C 1
ATOM 763 O O . GLN A 1 95 ? 5.349 -12.468 5.684 1.00 73.44 95 GLN A O 1
ATOM 768 N N . ARG A 1 96 ? 7.121 -13.718 5.056 1.00 74.12 96 ARG A N 1
ATOM 769 C CA . ARG A 1 96 ? 7.391 -14.268 6.390 1.00 74.12 96 ARG A CA 1
ATOM 770 C C . ARG A 1 96 ? 7.596 -13.137 7.411 1.00 74.12 96 ARG A C 1
ATOM 772 O O . ARG A 1 96 ? 7.998 -12.035 7.011 1.00 74.12 96 ARG A O 1
ATOM 779 N N . PRO A 1 97 ? 7.361 -13.408 8.710 1.00 69.19 97 PRO A N 1
ATOM 780 C CA . PRO A 1 97 ? 7.651 -12.474 9.792 1.00 69.19 97 PRO A CA 1
ATOM 781 C C . PRO A 1 97 ? 9.026 -11.833 9.605 1.00 69.19 97 PRO A C 1
ATOM 783 O O . PRO A 1 97 ? 10.056 -12.494 9.697 1.00 69.19 97 PRO A O 1
ATOM 786 N N . SER A 1 98 ? 9.041 -10.556 9.232 1.00 74.00 98 SER A N 1
ATOM 787 C CA . SER A 1 98 ? 10.262 -9.839 8.885 1.00 74.00 98 SER A CA 1
ATOM 788 C C . SER A 1 98 ? 10.109 -8.358 9.199 1.00 74.00 98 SER A C 1
ATOM 790 O O . SER A 1 98 ? 9.005 -7.806 9.189 1.00 74.00 98 SER A O 1
ATOM 792 N N . ARG A 1 99 ? 11.239 -7.684 9.432 1.00 76.06 99 ARG A N 1
ATOM 793 C CA . ARG A 1 99 ? 11.279 -6.228 9.649 1.00 76.06 99 ARG A CA 1
ATOM 794 C C . ARG A 1 99 ? 10.648 -5.443 8.493 1.00 76.06 99 ARG A C 1
ATOM 796 O O . ARG A 1 99 ? 10.084 -4.378 8.718 1.00 76.06 99 ARG A O 1
ATOM 803 N N . ASN A 1 100 ? 10.700 -5.978 7.271 1.00 78.50 100 ASN A N 1
ATOM 804 C CA . ASN A 1 100 ? 10.090 -5.358 6.093 1.00 78.50 100 ASN A CA 1
ATOM 805 C C . ASN A 1 100 ? 8.565 -5.291 6.212 1.00 78.50 100 ASN A C 1
ATOM 807 O O . ASN A 1 100 ? 7.972 -4.258 5.909 1.00 78.50 100 ASN A O 1
ATOM 811 N N . ARG A 1 101 ? 7.948 -6.358 6.730 1.00 78.69 101 ARG A N 1
ATOM 812 C CA . ARG A 1 101 ? 6.508 -6.430 6.989 1.00 78.69 101 ARG A CA 1
ATOM 813 C C . ARG A 1 101 ? 6.073 -5.387 8.018 1.00 78.69 101 ARG A C 1
ATOM 815 O O . ARG A 1 101 ? 5.157 -4.617 7.753 1.00 78.69 101 ARG A O 1
ATOM 822 N N . VAL A 1 102 ? 6.772 -5.302 9.153 1.00 80.50 102 VAL A N 1
ATOM 823 C CA . VAL A 1 102 ? 6.484 -4.304 10.206 1.00 80.50 102 VAL A CA 1
ATOM 824 C C . VAL A 1 102 ? 6.666 -2.881 9.675 1.00 80.50 102 VAL A C 1
ATOM 826 O O . VAL A 1 102 ? 5.800 -2.031 9.874 1.00 80.50 102 VAL A O 1
ATOM 829 N N . ARG A 1 103 ? 7.744 -2.625 8.921 1.00 83.44 103 ARG A N 1
ATOM 830 C CA . ARG A 1 103 ? 7.995 -1.326 8.278 1.00 83.44 103 ARG A CA 1
ATOM 831 C C . ARG A 1 103 ? 6.879 -0.940 7.307 1.00 83.44 103 ARG A C 1
ATOM 833 O O . ARG A 1 103 ? 6.479 0.222 7.281 1.00 83.44 103 ARG A O 1
ATOM 840 N N . TYR A 1 104 ? 6.374 -1.894 6.529 1.00 84.69 104 TYR A N 1
ATOM 841 C CA . TYR A 1 104 ? 5.269 -1.662 5.604 1.00 84.69 104 TYR A CA 1
ATOM 842 C C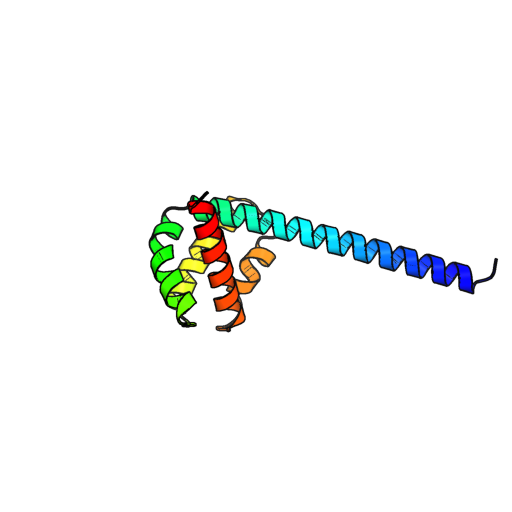 . TYR A 1 104 ? 3.983 -1.270 6.344 1.00 84.69 104 TYR A C 1
ATOM 844 O O . TYR A 1 104 ? 3.397 -0.236 6.021 1.00 84.69 104 TYR A O 1
ATOM 852 N N . ILE A 1 105 ? 3.595 -2.021 7.386 1.00 83.50 105 ILE A N 1
ATOM 853 C CA . ILE A 1 105 ? 2.430 -1.684 8.228 1.00 83.50 105 ILE A CA 1
ATOM 854 C C . ILE A 1 105 ? 2.607 -0.312 8.861 1.00 83.50 105 ILE A C 1
ATOM 856 O O . ILE A 1 105 ? 1.700 0.506 8.788 1.00 83.50 105 ILE A O 1
ATOM 860 N N . ARG A 1 106 ? 3.775 -0.040 9.458 1.00 85.19 106 ARG A N 1
ATOM 861 C CA . ARG A 1 106 ? 4.071 1.256 10.077 1.00 85.19 106 ARG A CA 1
ATOM 862 C C . ARG A 1 106 ? 3.867 2.389 9.075 1.00 85.19 106 ARG A C 1
ATOM 864 O O . ARG A 1 106 ? 3.251 3.392 9.410 1.00 85.19 106 ARG A O 1
ATOM 871 N N . GLY A 1 107 ? 4.342 2.206 7.842 1.00 87.25 107 GLY A N 1
ATOM 872 C CA . GLY A 1 107 ? 4.132 3.160 6.757 1.00 87.25 107 GLY A CA 1
ATOM 873 C C . GLY A 1 107 ? 2.657 3.336 6.394 1.00 87.25 107 GLY A C 1
ATOM 874 O O . GLY A 1 107 ? 2.215 4.464 6.220 1.00 87.25 107 GLY A O 1
ATOM 875 N N . LEU A 1 108 ? 1.885 2.250 6.297 1.00 86.50 108 LEU A N 1
ATOM 876 C CA . LEU A 1 108 ? 0.439 2.326 6.050 1.00 86.50 108 LEU A CA 1
ATOM 877 C C . LEU A 1 108 ? -0.301 3.049 7.179 1.00 86.50 108 LEU A C 1
ATOM 879 O O . LEU A 1 108 ? -1.055 3.974 6.906 1.00 86.50 108 LEU A O 1
ATOM 883 N N . VAL A 1 109 ? -0.059 2.659 8.433 1.00 87.94 109 VAL A N 1
ATOM 884 C CA . VAL A 1 109 ? -0.657 3.272 9.629 1.00 87.94 109 VAL A CA 1
ATOM 885 C C . VAL A 1 109 ? -0.350 4.764 9.666 1.00 87.94 109 VAL A C 1
ATOM 887 O O . VAL A 1 109 ? -1.262 5.564 9.840 1.00 87.94 109 VAL A O 1
ATOM 890 N N . HIS A 1 110 ? 0.909 5.144 9.439 1.00 89.44 110 HIS A N 1
ATOM 891 C CA . HIS A 1 110 ? 1.321 6.543 9.435 1.00 89.44 110 HIS A CA 1
ATOM 892 C C . HIS A 1 110 ? 0.608 7.365 8.353 1.00 89.44 110 HIS A C 1
ATOM 894 O O . HIS A 1 110 ? 0.133 8.464 8.631 1.00 89.44 110 HIS A O 1
ATOM 900 N N . GLU A 1 111 ? 0.505 6.845 7.128 1.00 90.06 111 GLU A N 1
ATOM 901 C CA . GLU A 1 111 ? -0.181 7.553 6.042 1.00 90.06 111 GLU A CA 1
ATOM 902 C C . GLU A 1 111 ? -1.700 7.625 6.261 1.00 90.06 111 GLU A C 1
ATOM 904 O O . GLU A 1 111 ? -2.303 8.659 5.978 1.00 90.06 111 GLU A O 1
ATOM 909 N N . VAL A 1 112 ? -2.321 6.579 6.822 1.00 88.88 112 VAL A N 1
ATOM 910 C CA . VAL A 1 112 ? -3.744 6.617 7.199 1.00 88.88 112 VAL A CA 1
ATOM 911 C C . VAL A 1 112 ? -3.976 7.650 8.301 1.00 88.88 112 VAL A C 1
ATOM 913 O O . VAL A 1 112 ? -4.866 8.485 8.174 1.00 88.88 112 VAL A O 1
ATOM 916 N N . GLU A 1 113 ? -3.149 7.665 9.352 1.00 89.38 113 GLU A N 1
ATOM 917 C CA . GLU A 1 113 ? -3.231 8.683 10.406 1.00 89.38 113 GLU A CA 1
ATOM 918 C C . GLU A 1 113 ? -3.068 10.098 9.848 1.00 89.38 113 GLU A C 1
ATOM 920 O O . GLU A 1 113 ? -3.787 11.011 10.250 1.00 89.38 113 GLU A O 1
ATOM 925 N N . LYS A 1 114 ? -2.122 10.291 8.926 1.00 90.75 114 LYS A N 1
ATOM 926 C CA . LYS A 1 114 ? -1.908 11.576 8.264 1.00 90.75 114 LYS A CA 1
ATOM 927 C C . LYS A 1 114 ? -3.145 12.004 7.481 1.00 90.75 114 LYS A C 1
ATOM 929 O O . LYS A 1 114 ? -3.502 13.174 7.540 1.00 90.75 114 LYS A O 1
ATOM 934 N N . GLN A 1 115 ? -3.800 11.072 6.796 1.00 89.56 115 GLN A N 1
ATOM 935 C CA . GLN A 1 115 ? -5.016 11.351 6.043 1.00 89.56 115 GLN A CA 1
ATOM 936 C C . GLN A 1 115 ? -6.221 11.660 6.944 1.00 89.56 115 GLN A C 1
ATOM 938 O O . GLN A 1 115 ? -7.027 12.505 6.583 1.00 89.56 115 GLN A O 1
ATOM 943 N N . LEU A 1 116 ? -6.331 11.033 8.118 1.00 87.69 116 LEU A N 1
ATOM 944 C CA . LEU A 1 116 ? -7.397 11.322 9.091 1.00 87.69 116 LEU A CA 1
ATOM 945 C C . LEU A 1 116 ? -7.271 12.703 9.756 1.00 87.69 116 LEU A C 1
ATOM 947 O O . LEU A 1 116 ? -8.231 13.183 10.352 1.00 87.69 116 LEU A O 1
ATOM 951 N N . ARG A 1 117 ? -6.083 13.318 9.716 1.00 87.19 117 ARG A N 1
ATOM 952 C CA . ARG A 1 117 ? -5.808 14.646 10.295 1.00 87.19 117 ARG A CA 1
ATOM 953 C C . ARG A 1 117 ? -5.984 15.801 9.302 1.00 87.19 117 ARG A C 1
ATOM 955 O O . ARG A 1 117 ? -5.800 16.947 9.709 1.00 87.19 117 ARG A O 1
ATOM 962 N N . GLN A 1 118 ? -6.234 15.500 8.029 1.00 77.19 118 GLN A N 1
ATOM 963 C CA . GLN A 1 118 ? -6.469 16.474 6.956 1.00 77.19 118 GLN A CA 1
ATOM 964 C C . GLN A 1 118 ? -7.961 16.736 6.794 1.00 77.19 118 GLN A C 1
ATOM 966 O O . GLN A 1 118 ? -8.294 17.905 6.510 1.00 77.19 118 GLN A O 1
#

Sequence (118 aa):
MHPAIVLEAIGVCIASMAFVLQCYYFVRDTRARRTLIRHLASNPEFLQVLPHLKERAANDECFDDEFRKLRAIISRQIDAEGFSQPDELSSPMHQRPSRNRVRYIRGLVHEVEKQLRQ

Secondary structure (DSSP, 8-state):
--HHHHHHHHHHHHHHHHHHHHHHHHHHHHHHHHHHHHHHHH-HHHHHHHHHHHHHHHTT---HHHHHHHHHHHHHHHHHHT-S-HHHHHHHHHS-S-HHHHHHHHHHHHHHHHHHT-

pLDDT: mean 83.53, std 6.12, range [59.16, 93.31]

Foldseek 3Di:
DDVVVVVVVVVVVVVVVVVVVVVVVVVLVVVLLLVLLVVLLVDPQNVVCLVVLQVCLVVLHQDVPVLVVVLVVSLVSLVVVVDPCSCVVSVLSVDDRDSSVSVSSNVSSVSSVVVNVD

Radius of gyration: 19.46 Å; chains: 1; bounding box: 44×31×61 Å